Protein AF-A0A959M9X4-F1 (afdb_monomer)

Foldseek 3Di:
DVVVVVVVVVVVVVVVVVVVVVPPDPDPPDPDDDDDDDDDFDDDFFPLRVLVVDQQQQLVNVVCVVVVCNCVRRPRVDDDDDDGDTQQVSLVVCCVVVVNPRPSPDDGD

Sequence (109 aa):
MKKLINKLSVLHLLLIAGMMMVFTSCNKDMEQLAPIPTPAYPTGSGIEATLAANANYSFYDALINRAGMKNTLNDLTKTFTLFATDNNGMKIFVNAASGGLVPLNAPDA

Solvent-accessible surface area (backbone atoms only — not comparable to full-atom values): 6734 Å² total; per-residue (Å²): 110,72,73,57,53,52,52,53,51,52,52,51,53,51,52,53,55,54,53,54,62,73,70,59,76,79,80,76,66,74,86,79,70,79,78,80,78,77,84,87,59,62,77,85,78,28,58,42,60,54,38,66,74,34,80,60,22,28,43,47,40,51,48,36,55,76,69,65,39,49,67,68,44,42,42,45,93,48,87,86,87,82,91,80,57,43,40,72,58,42,36,55,50,48,16,59,75,52,74,55,75,45,55,79,84,57,79,81,97

pLDDT: mean 88.47, std 10.58, range [60.66, 98.12]

Radius of gyration: 37.62 Å; Cα contacts (8 Å, |Δi|>4): 68; chains: 1; bounding box: 56×22×113 Å

Mean predicted aligned error: 12.11 Å

Secondary structure (DSSP, 8-state):
-HHHHHHHHHHHHHHHHHHHHHH---------PPPPPPPPPP-SS-HHHHHHT-GGGHHHHHHHHHTT-HHHHT-TTS--------HHHHHHHHHHHTTTSS-TTPPP-

Structure (mmCIF, N/CA/C/O backbone):
data_AF-A0A959M9X4-F1
#
_entry.id   AF-A0A959M9X4-F1
#
loop_
_atom_site.group_PDB
_atom_site.id
_atom_site.type_symbol
_atom_site.label_atom_id
_atom_site.label_alt_id
_atom_site.label_comp_id
_atom_site.label_asym_id
_atom_site.label_entity_id
_atom_site.label_seq_id
_atom_site.pdbx_PDB_ins_code
_atom_site.Cartn_x
_atom_site.Cartn_y
_atom_site.Cartn_z
_atom_site.occupancy
_atom_site.B_iso_or_equiv
_atom_site.auth_seq_id
_atom_site.auth_comp_id
_atom_site.auth_asym_id
_atom_site.auth_atom_id
_atom_site.pdbx_PDB_model_num
ATOM 1 N N . MET A 1 1 ? -32.808 11.727 92.981 1.00 61.75 1 MET A N 1
ATOM 2 C CA . MET A 1 1 ? -31.631 11.098 92.334 1.00 61.75 1 MET A CA 1
ATOM 3 C C . MET A 1 1 ? -31.984 10.313 91.062 1.00 61.75 1 MET A C 1
ATOM 5 O O . MET A 1 1 ? -31.499 10.704 90.011 1.00 61.75 1 MET A O 1
ATOM 9 N N . LYS A 1 2 ? -32.896 9.322 91.078 1.00 66.38 2 LYS A N 1
ATOM 10 C CA . LYS A 1 2 ? -33.293 8.547 89.869 1.00 66.38 2 LYS A CA 1
ATOM 11 C C . LYS A 1 2 ? -33.730 9.387 88.648 1.00 66.38 2 LYS A C 1
ATOM 13 O O . LYS A 1 2 ? -33.284 9.126 87.541 1.00 66.38 2 LYS A O 1
ATOM 18 N N . LYS A 1 3 ? -34.533 10.447 88.838 1.00 68.06 3 LYS A N 1
ATOM 19 C CA . LYS A 1 3 ? -34.950 11.343 87.733 1.00 68.06 3 LYS A CA 1
ATOM 20 C C . LYS A 1 3 ? -33.786 12.099 87.073 1.00 68.06 3 LYS A C 1
ATOM 22 O O . LYS A 1 3 ? -33.872 12.400 85.890 1.00 68.06 3 LYS A O 1
ATOM 27 N N . LEU A 1 4 ? -32.725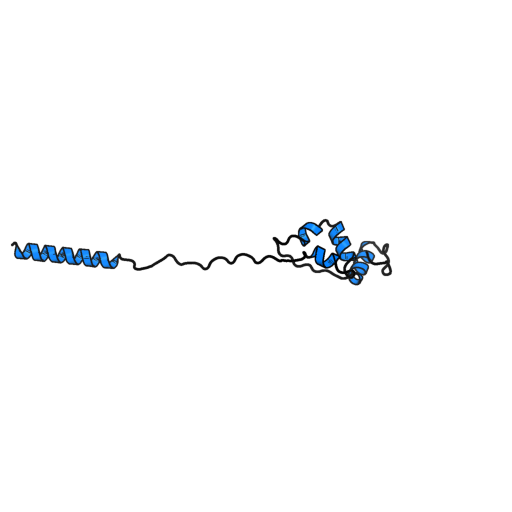 12.413 87.820 1.00 67.75 4 LEU A N 1
ATOM 28 C CA . LEU A 1 4 ? -31.558 13.131 87.295 1.00 67.75 4 LEU A CA 1
ATOM 29 C C . LEU A 1 4 ? -30.660 12.184 86.482 1.00 67.75 4 LEU A C 1
ATOM 31 O O . LEU A 1 4 ? -30.208 12.542 85.402 1.00 67.75 4 LEU A O 1
ATOM 35 N N . ILE A 1 5 ? -30.505 10.945 86.960 1.00 73.38 5 ILE A N 1
ATOM 36 C CA . ILE A 1 5 ? -29.755 9.873 86.288 1.00 73.38 5 ILE A CA 1
ATOM 37 C C . ILE A 1 5 ? -30.426 9.486 84.959 1.00 73.38 5 ILE A C 1
ATOM 39 O O . ILE A 1 5 ? -29.745 9.377 83.945 1.00 73.38 5 ILE A O 1
ATOM 43 N N . ASN A 1 6 ? -31.760 9.381 84.920 1.00 75.50 6 ASN A N 1
ATOM 44 C CA . ASN A 1 6 ? -32.481 9.094 83.673 1.00 75.50 6 ASN A CA 1
ATOM 45 C C . ASN A 1 6 ? -32.365 10.234 82.651 1.00 75.50 6 ASN A C 1
ATOM 47 O O . ASN A 1 6 ? -32.211 9.969 81.465 1.00 75.50 6 ASN A O 1
ATOM 51 N N . LYS A 1 7 ? -32.395 11.501 83.090 1.00 74.50 7 LYS A N 1
ATOM 52 C CA . LYS A 1 7 ? -32.198 12.651 82.190 1.00 74.50 7 LYS A CA 1
ATOM 53 C C . LYS A 1 7 ? -30.782 12.687 81.617 1.00 74.50 7 LYS A C 1
ATOM 55 O O . LYS A 1 7 ? -30.617 12.959 80.433 1.00 74.50 7 LYS A O 1
ATOM 60 N N . LEU A 1 8 ? -29.782 12.370 82.440 1.00 76.31 8 LEU A N 1
ATOM 61 C CA . LEU A 1 8 ? -28.391 12.300 82.005 1.00 76.31 8 LEU A CA 1
ATOM 62 C C . LEU A 1 8 ? -28.166 11.131 81.033 1.00 76.31 8 LEU A C 1
ATOM 64 O O . LEU A 1 8 ? -27.492 11.306 80.025 1.00 76.31 8 LEU A O 1
ATOM 68 N N . SER A 1 9 ? -28.787 9.974 81.277 1.00 79.94 9 SER A N 1
ATOM 69 C CA . SER A 1 9 ? -28.741 8.812 80.378 1.00 79.94 9 SER A CA 1
ATOM 70 C C . SER A 1 9 ? -29.412 9.086 79.025 1.00 79.94 9 SER A C 1
ATOM 72 O O . SER A 1 9 ? -28.837 8.762 77.989 1.00 79.94 9 SER A O 1
ATOM 74 N N . VAL A 1 10 ? -30.569 9.759 79.012 1.00 84.38 10 VAL A N 1
ATOM 75 C CA . VAL A 1 10 ? -31.253 10.167 77.771 1.00 84.38 10 VAL A CA 1
ATOM 76 C C . VAL A 1 10 ? -30.425 11.184 76.981 1.00 84.38 10 VAL A C 1
ATOM 78 O O . VAL A 1 10 ? -30.334 11.077 75.762 1.00 84.38 10 VAL A O 1
ATOM 81 N N . LEU A 1 11 ? -29.768 12.131 77.660 1.00 83.50 11 LEU A N 1
ATOM 82 C CA . LEU A 1 11 ? -28.890 13.108 77.009 1.00 83.50 11 LEU A CA 1
ATOM 83 C C . LEU A 1 11 ? -27.685 12.437 76.326 1.00 83.50 11 LEU A C 1
ATOM 85 O O . LEU A 1 11 ? -27.345 12.796 75.202 1.00 83.50 11 LEU A O 1
ATOM 89 N N . HIS A 1 12 ? -27.074 11.436 76.967 1.00 83.25 12 HIS A N 1
ATOM 90 C CA . HIS A 1 12 ? -25.980 10.664 76.364 1.00 83.25 12 HIS A CA 1
ATOM 91 C C . HIS A 1 12 ? -26.454 9.842 75.164 1.00 83.25 12 HIS A C 1
ATOM 93 O O . HIS A 1 12 ? -25.766 9.793 74.149 1.00 83.25 12 HIS A O 1
ATOM 99 N N . LEU A 1 13 ? -27.643 9.238 75.251 1.00 85.25 13 LEU A N 1
ATOM 100 C CA . LEU A 1 13 ? -28.215 8.473 7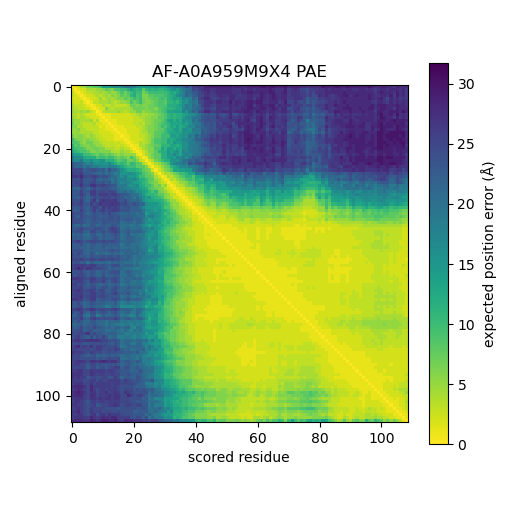4.144 1.00 85.25 13 LEU A CA 1
ATOM 101 C C . LEU A 1 13 ? -28.474 9.363 72.917 1.00 85.25 13 LEU A C 1
ATOM 103 O O . LEU A 1 13 ? -28.186 8.963 71.792 1.00 85.25 13 LEU A O 1
ATOM 107 N N . LEU A 1 14 ? -28.952 10.593 73.141 1.00 85.38 14 LEU A N 1
ATOM 108 C CA . LEU A 1 14 ? -29.161 11.592 72.089 1.00 85.38 14 LEU A CA 1
ATOM 109 C C . LEU A 1 14 ? -27.844 12.079 71.472 1.00 85.38 14 LEU A C 1
ATOM 111 O O . LEU A 1 14 ? -27.770 12.242 70.257 1.00 85.38 14 LEU A O 1
ATOM 115 N N . LEU A 1 15 ? -26.797 12.265 72.281 1.00 86.00 15 LEU A N 1
ATOM 116 C CA . LEU A 1 15 ? -25.461 12.630 71.798 1.00 86.00 15 LEU A CA 1
ATOM 117 C C . LEU A 1 15 ? -24.844 11.531 70.924 1.00 86.00 15 LEU A C 1
ATOM 119 O O . LEU A 1 15 ? -24.320 11.828 69.853 1.00 86.00 15 LEU A O 1
ATOM 123 N N . ILE A 1 16 ? -24.949 10.266 71.338 1.00 85.00 16 ILE A N 1
ATOM 124 C CA . ILE A 1 16 ? -24.427 9.123 70.574 1.00 85.00 16 ILE A CA 1
ATOM 125 C C . ILE A 1 16 ? -25.195 8.954 69.257 1.00 85.00 16 ILE A C 1
ATOM 127 O O . ILE A 1 16 ? -24.578 8.788 68.205 1.00 85.00 16 ILE A O 1
ATOM 131 N N . ALA A 1 17 ? -26.527 9.056 69.293 1.00 82.56 17 ALA A N 1
ATOM 132 C CA . ALA A 1 17 ? -27.359 8.976 68.094 1.00 82.56 17 ALA A CA 1
ATOM 133 C C . ALA A 1 17 ? -27.079 10.132 67.116 1.00 82.56 17 ALA A C 1
ATOM 135 O O . ALA A 1 17 ? -26.978 9.910 65.911 1.00 82.56 17 ALA A O 1
ATOM 136 N N . GLY A 1 18 ? -26.890 11.353 67.631 1.00 82.94 18 GLY A N 1
ATOM 137 C CA . GLY A 1 18 ? -26.482 12.511 66.836 1.00 82.94 18 GLY A CA 1
ATOM 138 C C . GLY A 1 18 ? -25.123 12.309 66.168 1.00 82.94 18 GLY A C 1
ATOM 139 O O . GLY A 1 18 ? -24.972 12.593 64.985 1.00 82.94 18 GLY A O 1
ATOM 140 N N . MET A 1 19 ? -24.153 11.748 66.891 1.00 78.75 19 MET A N 1
ATOM 141 C CA . MET A 1 19 ? -22.806 11.516 66.370 1.00 78.75 19 MET A CA 1
ATOM 142 C C . MET A 1 19 ? -22.773 10.418 65.296 1.00 78.75 19 MET A C 1
ATOM 144 O O . MET A 1 19 ? -22.062 10.561 64.304 1.00 78.75 19 MET A O 1
ATOM 148 N N . MET A 1 20 ? -23.595 9.368 65.427 1.00 72.81 20 MET A N 1
ATOM 149 C CA . MET A 1 20 ? -23.750 8.343 64.385 1.00 72.81 20 MET A CA 1
ATOM 150 C C . MET A 1 20 ? -24.300 8.918 63.072 1.00 72.81 20 MET A C 1
ATOM 152 O O . MET A 1 20 ? -23.841 8.512 62.010 1.00 72.81 20 MET A O 1
ATOM 156 N N . MET A 1 21 ? -25.200 9.906 63.125 1.00 69.50 21 MET A N 1
ATOM 157 C CA . MET A 1 21 ? -25.743 10.563 61.924 1.00 69.50 21 MET A CA 1
ATOM 158 C C . MET A 1 21 ? -24.730 11.460 61.190 1.00 69.50 21 MET A C 1
ATOM 160 O O . MET A 1 21 ? -24.905 11.729 60.005 1.00 69.50 21 MET A O 1
ATOM 164 N N . VAL A 1 22 ? -23.656 11.912 61.850 1.00 69.44 22 VAL A N 1
ATOM 165 C CA . VAL A 1 22 ? -22.609 12.735 61.206 1.00 69.44 22 VAL A CA 1
ATOM 166 C C . VAL A 1 22 ? -21.602 11.871 60.434 1.00 69.44 22 VAL A C 1
ATOM 168 O O . VAL A 1 22 ? -21.026 12.330 59.450 1.00 69.44 22 VAL A O 1
ATOM 171 N N . PHE A 1 23 ? -21.416 10.607 60.830 1.00 63.75 23 PHE A N 1
ATOM 172 C CA . PHE A 1 23 ? -20.513 9.669 60.149 1.00 63.75 23 PHE A CA 1
ATOM 173 C C . PHE A 1 23 ? -21.210 8.769 59.115 1.00 63.75 23 PHE A C 1
ATOM 175 O O . PHE A 1 23 ? -20.534 8.013 58.414 1.00 63.75 23 PHE A O 1
ATOM 182 N N . THR A 1 24 ? -22.536 8.859 58.952 1.00 65.62 24 THR A N 1
ATOM 183 C CA . THR A 1 24 ? -23.234 8.211 57.833 1.00 65.62 24 THR A CA 1
ATOM 184 C C . THR A 1 24 ? -22.983 8.992 56.546 1.00 65.62 24 THR A C 1
ATOM 186 O O . THR A 1 24 ? -23.690 9.935 56.200 1.00 65.62 24 THR A O 1
ATOM 189 N N . SER A 1 25 ? -21.940 8.593 55.828 1.00 60.66 25 SER A N 1
ATOM 190 C CA . SER A 1 25 ? -21.700 8.981 54.442 1.00 60.66 25 SER A CA 1
ATOM 191 C C . SER A 1 25 ? -22.762 8.334 53.544 1.00 60.66 25 SER A C 1
ATOM 193 O O . SER A 1 25 ? -22.619 7.178 53.153 1.00 60.66 25 SER A O 1
ATOM 195 N N . CYS A 1 26 ? -23.823 9.068 53.204 1.00 67.62 26 CYS A N 1
ATOM 196 C CA . CYS A 1 26 ? -24.738 8.675 52.133 1.00 67.62 26 CYS A CA 1
ATOM 197 C C . CYS A 1 26 ? -24.009 8.769 50.781 1.00 67.62 26 CYS A C 1
ATOM 199 O O . CYS A 1 26 ? -23.651 9.862 50.349 1.00 67.62 26 CYS A O 1
ATOM 201 N N . ASN A 1 27 ? -23.824 7.636 50.102 1.00 62.25 27 ASN A N 1
ATOM 202 C CA . ASN A 1 27 ? -23.610 7.567 48.650 1.00 62.25 27 ASN A CA 1
ATOM 203 C C . ASN A 1 27 ? -22.403 8.301 48.046 1.00 62.25 27 ASN A C 1
ATOM 205 O O . ASN A 1 27 ? -22.484 8.773 46.914 1.00 62.25 27 ASN A O 1
ATOM 209 N N . LYS A 1 28 ? -21.241 8.332 48.701 1.00 61.44 28 LYS A N 1
ATOM 210 C CA . LYS A 1 28 ? -20.010 8.512 47.914 1.00 61.44 28 LYS A CA 1
ATOM 211 C C . LYS A 1 28 ? -19.606 7.165 47.328 1.00 61.44 28 LYS A C 1
ATOM 213 O O . LYS A 1 28 ? -18.625 6.574 47.774 1.00 61.44 28 LYS A O 1
ATOM 218 N N . ASP A 1 29 ? -20.399 6.666 46.376 1.00 70.31 29 ASP A N 1
ATOM 219 C CA . ASP A 1 29 ? -19.864 5.674 45.447 1.00 70.31 29 ASP A CA 1
ATOM 220 C C . ASP A 1 29 ? -18.578 6.258 44.864 1.00 70.31 29 ASP A C 1
ATOM 222 O O . ASP A 1 29 ? -18.468 7.469 44.640 1.00 70.31 29 ASP A O 1
ATOM 226 N N . MET A 1 30 ? -17.564 5.411 44.718 1.00 73.94 30 MET A N 1
ATOM 227 C CA . MET A 1 30 ? -16.308 5.838 44.119 1.00 73.94 30 MET A CA 1
ATOM 228 C C . MET A 1 30 ? -16.607 6.457 42.754 1.00 73.94 30 MET A C 1
ATOM 230 O O . MET A 1 30 ? -17.433 5.922 42.016 1.00 73.94 30 MET A O 1
ATOM 234 N N . GLU A 1 31 ? -15.940 7.568 42.435 1.00 78.06 31 GLU A N 1
ATOM 235 C CA . GLU A 1 31 ? -16.053 8.239 41.139 1.00 78.06 31 GLU A CA 1
ATOM 236 C C . GLU A 1 31 ? -15.958 7.192 40.014 1.00 78.06 31 GLU A C 1
ATOM 238 O O . GLU A 1 31 ? -14.904 6.584 39.799 1.00 78.06 31 GLU A O 1
ATOM 243 N N . GLN A 1 32 ? -17.078 6.927 39.336 1.00 80.75 32 GLN A N 1
ATOM 244 C CA . GLN A 1 32 ? -17.104 6.007 38.206 1.00 80.75 32 GLN A CA 1
ATOM 245 C C . GLN A 1 32 ? -16.508 6.732 37.009 1.00 80.75 32 GLN A C 1
ATOM 247 O O . GLN A 1 32 ? -17.178 7.489 36.308 1.00 80.75 32 GLN A O 1
ATOM 252 N N . LEU A 1 33 ? -15.218 6.499 36.789 1.00 84.62 33 LEU A N 1
ATOM 253 C CA . LEU A 1 33 ? -14.555 6.940 35.575 1.00 84.62 33 LEU A CA 1
ATOM 254 C C . LEU A 1 33 ? -15.254 6.313 34.367 1.00 84.62 33 LEU A C 1
ATOM 256 O O . LEU A 1 33 ? -15.633 5.138 34.389 1.00 84.62 33 LEU A O 1
ATOM 260 N N . ALA A 1 34 ? -15.398 7.101 33.304 1.00 87.88 34 ALA A N 1
ATOM 261 C CA . ALA A 1 34 ? -15.901 6.584 32.044 1.00 87.88 34 ALA A CA 1
ATOM 262 C C . ALA A 1 34 ? -15.031 5.393 31.587 1.00 87.88 34 ALA A C 1
ATOM 264 O O . ALA A 1 34 ? -13.801 5.456 31.710 1.00 87.88 34 ALA A O 1
ATOM 265 N N . PRO A 1 35 ? -15.635 4.317 31.050 1.00 86.50 35 PRO A N 1
ATOM 266 C CA . PRO A 1 35 ? -14.876 3.217 30.478 1.00 86.50 35 PRO A CA 1
ATOM 267 C C . PRO A 1 35 ? -13.915 3.727 29.404 1.00 86.50 35 PRO A C 1
ATOM 269 O O . PRO A 1 35 ? -14.290 4.550 28.568 1.00 86.50 35 PRO A O 1
ATOM 272 N N . ILE A 1 36 ? -1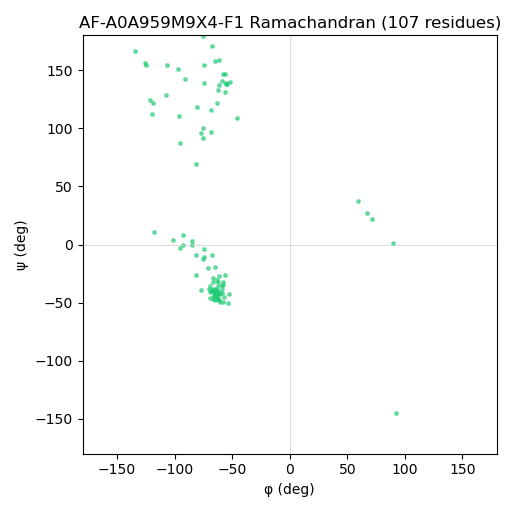2.686 3.209 29.398 1.00 86.69 36 ILE A N 1
ATOM 273 C CA . ILE A 1 36 ? -11.764 3.448 28.287 1.00 86.69 36 ILE A CA 1
ATOM 274 C C . ILE A 1 36 ? -12.407 2.824 27.040 1.00 86.69 36 ILE A C 1
ATOM 276 O O . ILE A 1 36 ? -12.699 1.624 27.059 1.00 86.69 36 ILE A O 1
ATOM 280 N N . PRO A 1 37 ? -12.660 3.598 25.971 1.00 87.81 37 PRO A N 1
ATOM 281 C CA . PRO A 1 37 ? -13.246 3.046 24.762 1.00 87.81 37 PRO A CA 1
ATOM 282 C C . PRO A 1 37 ? -12.307 1.990 24.176 1.00 87.81 37 PRO A C 1
ATOM 284 O O . PRO A 1 37 ? -11.091 2.181 24.109 1.00 87.81 37 PRO A O 1
ATOM 287 N N . THR A 1 38 ? -12.872 0.867 23.738 1.00 85.69 38 THR A N 1
ATOM 288 C CA . THR A 1 38 ? -12.113 -0.139 22.995 1.00 85.69 38 THR A CA 1
ATOM 289 C C . THR A 1 38 ? -11.608 0.477 21.690 1.00 85.69 38 THR A C 1
ATOM 291 O O . THR A 1 38 ? -12.411 1.097 20.985 1.00 85.69 38 THR A O 1
ATOM 294 N N . PRO A 1 39 ? -10.323 0.306 21.332 1.00 83.62 39 PRO A N 1
ATOM 295 C CA . PRO A 1 39 ? -9.810 0.794 20.060 1.00 83.62 39 PRO A CA 1
ATOM 296 C C . PRO A 1 39 ? -10.622 0.227 18.893 1.00 83.62 39 PRO A C 1
ATOM 298 O O . PRO A 1 39 ? -10.868 -0.978 18.826 1.00 83.62 39 PRO A O 1
ATOM 301 N N . ALA A 1 40 ? -11.037 1.100 17.976 1.00 89.81 40 ALA A N 1
ATOM 302 C CA . ALA A 1 40 ? -11.625 0.680 16.715 1.00 89.81 40 ALA A CA 1
ATOM 303 C C . ALA A 1 40 ? -10.496 0.293 15.757 1.00 89.81 40 ALA A C 1
ATOM 305 O O . ALA A 1 40 ? -9.649 1.123 15.420 1.00 89.81 40 ALA A O 1
ATOM 306 N N . TYR A 1 41 ? -10.488 -0.967 15.337 1.00 91.12 41 TYR A N 1
ATOM 307 C CA . TYR A 1 41 ? -9.527 -1.480 14.372 1.00 91.12 41 TYR A CA 1
ATOM 308 C C . TYR A 1 41 ? -10.111 -1.488 12.956 1.00 91.12 41 TYR A C 1
ATOM 310 O O . TYR A 1 41 ? -11.332 -1.621 12.802 1.00 91.12 41 TYR A O 1
ATOM 318 N N . PRO A 1 42 ? -9.269 -1.349 11.917 1.00 92.62 42 PRO A N 1
ATOM 319 C CA . PRO A 1 42 ? -9.711 -1.482 10.537 1.00 92.62 42 PRO A CA 1
ATOM 320 C C . PRO A 1 42 ? -10.380 -2.838 10.279 1.00 92.62 42 PRO A C 1
ATOM 322 O O . PRO A 1 42 ? -9.998 -3.863 10.839 1.00 92.62 42 PRO A O 1
ATOM 325 N N . THR A 1 43 ? -11.373 -2.847 9.392 1.00 93.00 43 THR A N 1
ATOM 326 C CA . THR A 1 43 ? -12.028 -4.069 8.903 1.00 93.00 43 THR A CA 1
ATOM 327 C C . THR A 1 43 ? -11.978 -4.094 7.376 1.00 93.00 43 THR A C 1
ATOM 329 O O . THR A 1 43 ? -11.853 -3.045 6.746 1.00 93.00 43 THR A O 1
ATOM 332 N N . GLY A 1 44 ? -12.068 -5.282 6.771 1.00 94.38 44 GLY A N 1
ATOM 333 C CA . GLY A 1 44 ? -11.983 -5.452 5.316 1.00 94.38 44 GLY A CA 1
ATOM 334 C C . GLY A 1 44 ? -10.563 -5.737 4.822 1.00 94.38 44 GLY A C 1
ATOM 335 O O . GLY A 1 44 ? -9.815 -6.462 5.474 1.00 94.38 44 GLY A O 1
ATOM 336 N N . SER A 1 45 ? -10.216 -5.219 3.643 1.00 96.19 45 SER A N 1
ATOM 337 C CA . SER A 1 45 ? -8.899 -5.427 3.027 1.00 96.19 45 SER A CA 1
ATOM 338 C C . SER A 1 45 ? -7.818 -4.593 3.713 1.00 96.19 45 SER A C 1
ATOM 340 O O . SER A 1 45 ? -8.028 -3.422 4.022 1.00 96.19 45 SER A O 1
ATOM 342 N N . GLY A 1 46 ? -6.639 -5.186 3.907 1.00 96.75 46 GLY A N 1
ATOM 343 C CA . GLY A 1 46 ? -5.453 -4.465 4.363 1.00 96.75 46 GLY A CA 1
ATOM 344 C C . GLY A 1 46 ? -4.931 -3.466 3.326 1.00 96.75 46 GLY A C 1
ATOM 345 O O . GLY A 1 46 ? -5.379 -3.440 2.174 1.00 96.75 46 GLY A O 1
ATOM 346 N N . ILE A 1 47 ? -3.971 -2.631 3.730 1.00 97.44 47 ILE A N 1
ATOM 347 C CA . ILE A 1 47 ? -3.414 -1.589 2.857 1.00 97.44 47 ILE A CA 1
ATOM 348 C C . ILE A 1 47 ? -2.717 -2.220 1.652 1.00 97.44 47 ILE A C 1
ATOM 350 O O . ILE A 1 47 ? -2.964 -1.801 0.525 1.00 97.44 47 ILE A O 1
ATOM 354 N N . GLU A 1 48 ? -1.884 -3.241 1.866 1.00 97.56 48 GLU A N 1
ATOM 355 C CA . GLU A 1 48 ? -1.174 -3.889 0.760 1.00 97.56 48 GLU A CA 1
ATOM 356 C C . GLU A 1 48 ? -2.142 -4.600 -0.185 1.00 97.56 48 GLU A C 1
ATOM 358 O O . GLU A 1 48 ? -2.068 -4.383 -1.390 1.00 97.56 48 GLU A O 1
ATOM 363 N N . ALA A 1 49 ? -3.125 -5.332 0.346 1.00 97.44 49 ALA A N 1
ATOM 364 C CA . ALA A 1 49 ? -4.156 -5.958 -0.481 1.00 97.44 49 ALA A CA 1
ATOM 365 C C . ALA A 1 49 ? -4.939 -4.929 -1.321 1.00 97.44 49 ALA A C 1
ATOM 367 O O . ALA A 1 49 ? -5.322 -5.206 -2.457 1.00 97.44 49 ALA A O 1
ATOM 368 N N . THR A 1 50 ? -5.156 -3.727 -0.780 1.00 96.56 50 THR A N 1
ATOM 369 C CA . THR A 1 50 ? -5.812 -2.622 -1.494 1.00 96.56 50 THR A CA 1
ATOM 370 C C . THR A 1 50 ? -4.936 -2.062 -2.617 1.00 96.56 50 THR A C 1
ATOM 372 O O . THR A 1 50 ? -5.453 -1.786 -3.699 1.00 96.56 50 THR A O 1
ATOM 375 N N . LEU A 1 51 ? -3.623 -1.916 -2.397 1.00 96.81 51 LEU A N 1
ATOM 376 C CA . LEU A 1 51 ? -2.686 -1.495 -3.447 1.00 96.81 51 LEU A CA 1
ATOM 377 C C . LEU A 1 51 ? -2.564 -2.554 -4.548 1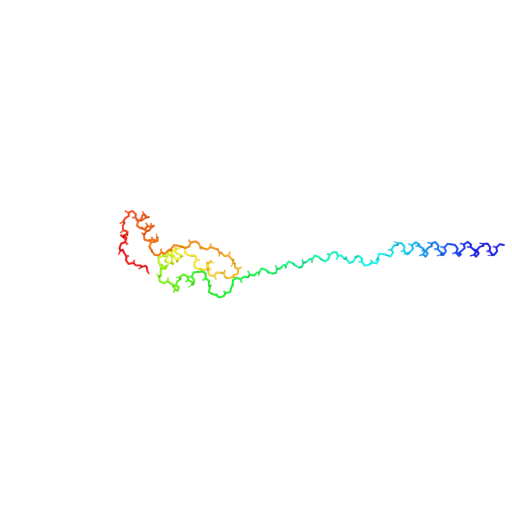.00 96.81 51 LEU A C 1
ATOM 379 O O . LEU A 1 51 ? -2.680 -2.213 -5.721 1.00 96.81 51 LEU A O 1
ATOM 383 N N . ALA A 1 52 ? -2.395 -3.825 -4.178 1.00 96.56 52 ALA A N 1
ATOM 384 C CA . ALA A 1 52 ? -2.237 -4.935 -5.118 1.00 96.56 52 ALA A CA 1
ATOM 385 C C . ALA A 1 52 ? -3.460 -5.125 -6.035 1.00 96.56 52 ALA A C 1
ATOM 387 O O . ALA A 1 52 ? -3.333 -5.591 -7.166 1.00 96.56 52 ALA A O 1
ATOM 388 N N . ALA A 1 53 ? -4.653 -4.733 -5.578 1.00 97.31 53 ALA A N 1
ATOM 389 C CA . ALA A 1 53 ? -5.875 -4.769 -6.379 1.00 97.31 53 ALA A CA 1
ATOM 390 C C . ALA A 1 53 ? -5.957 -3.661 -7.451 1.00 97.31 53 ALA A C 1
ATOM 392 O O . ALA A 1 53 ? -6.850 -3.699 -8.299 1.00 97.31 53 ALA A O 1
ATOM 393 N N . ASN A 1 54 ? -5.063 -2.667 -7.427 1.00 97.06 54 ASN A N 1
ATOM 394 C CA . ASN A 1 54 ? -5.076 -1.533 -8.346 1.00 97.06 54 ASN A CA 1
ATOM 395 C C . ASN A 1 54 ? -3.783 -1.472 -9.171 1.00 97.06 54 ASN A C 1
ATOM 397 O O . ASN A 1 54 ? -2.712 -1.141 -8.665 1.00 97.06 54 ASN A O 1
ATOM 401 N N . ALA A 1 55 ? -3.914 -1.706 -10.480 1.00 96.88 55 ALA A N 1
ATOM 402 C CA . ALA A 1 55 ? -2.791 -1.738 -11.416 1.00 96.88 55 ALA A CA 1
ATOM 403 C C . ALA A 1 55 ? -1.943 -0.451 -11.424 1.00 96.88 55 ALA A C 1
ATOM 405 O O . ALA A 1 55 ? -0.746 -0.525 -11.683 1.00 96.88 55 ALA A O 1
ATOM 406 N N . ASN A 1 56 ? -2.514 0.709 -11.069 1.00 97.31 56 ASN A N 1
ATOM 407 C CA . ASN A 1 56 ? -1.784 1.983 -11.009 1.00 97.31 56 ASN A CA 1
ATOM 408 C C . ASN A 1 56 ? -0.722 2.041 -9.896 1.00 97.31 56 ASN A C 1
ATOM 410 O O . ASN A 1 56 ? 0.038 3.008 -9.847 1.00 97.31 56 ASN A O 1
ATOM 414 N N . TYR A 1 57 ? -0.689 1.052 -8.998 1.00 97.56 57 TYR A N 1
ATOM 415 C CA . TYR A 1 57 ? 0.258 0.962 -7.886 1.00 97.56 57 TYR A CA 1
ATOM 416 C C . TYR A 1 57 ? 1.168 -0.270 -7.963 1.00 97.56 57 TYR A C 1
ATOM 418 O O . TYR A 1 57 ? 1.866 -0.550 -6.987 1.00 97.56 57 TYR A O 1
ATOM 426 N N . SER A 1 58 ? 1.201 -1.003 -9.082 1.00 96.00 58 SER A N 1
ATOM 427 C CA . SER A 1 58 ? 1.953 -2.263 -9.172 1.00 96.00 58 SER A CA 1
ATOM 428 C C . SER A 1 58 ? 3.446 -2.104 -8.857 1.00 96.00 58 SER A C 1
ATOM 430 O O . SER A 1 58 ? 4.027 -2.947 -8.172 1.00 96.00 58 SER A O 1
ATOM 432 N N . PHE A 1 59 ? 4.068 -0.978 -9.229 1.00 95.31 59 PHE A N 1
ATOM 433 C CA . PHE A 1 59 ? 5.453 -0.694 -8.836 1.00 95.31 59 PHE A CA 1
ATOM 434 C C . PHE A 1 59 ? 5.621 -0.497 -7.328 1.00 95.31 59 PHE A C 1
ATOM 436 O O . PHE A 1 59 ? 6.615 -0.939 -6.746 1.00 95.31 59 PHE A O 1
ATOM 443 N N . TYR A 1 60 ? 4.677 0.198 -6.693 1.00 96.56 60 TYR A N 1
ATOM 444 C CA . TYR A 1 60 ? 4.726 0.436 -5.254 1.00 96.56 60 TYR A CA 1
ATOM 445 C C . TYR A 1 60 ? 4.472 -0.870 -4.487 1.00 96.56 60 TYR A C 1
ATOM 447 O O . TYR A 1 60 ? 5.149 -1.144 -3.496 1.00 96.56 60 TYR A O 1
ATOM 455 N N . ASP A 1 61 ? 3.566 -1.720 -4.978 1.00 97.12 61 ASP A N 1
ATOM 456 C CA . ASP A 1 61 ? 3.336 -3.058 -4.427 1.00 97.12 61 ASP A CA 1
ATOM 457 C C . ASP A 1 61 ? 4.581 -3.955 -4.550 1.00 97.12 61 ASP A C 1
ATOM 459 O O . 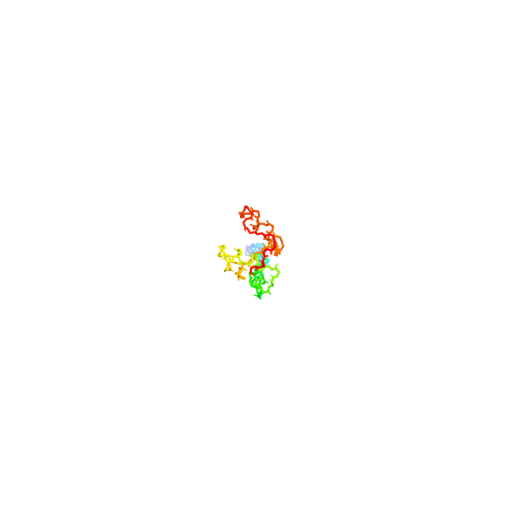ASP A 1 61 ? 5.009 -4.584 -3.578 1.00 97.12 61 ASP A O 1
ATOM 463 N N . ALA A 1 62 ? 5.263 -3.928 -5.699 1.00 94.94 62 ALA A N 1
ATOM 464 C CA . ALA A 1 62 ? 6.529 -4.635 -5.879 1.00 94.94 62 ALA A CA 1
ATOM 465 C C . ALA A 1 62 ? 7.603 -4.178 -4.872 1.00 94.94 62 ALA A C 1
ATOM 467 O O . ALA A 1 62 ? 8.350 -5.009 -4.343 1.00 94.94 62 ALA A O 1
ATOM 468 N N . LEU A 1 63 ? 7.661 -2.878 -4.548 1.00 94.75 63 LEU A N 1
ATOM 469 C CA . LEU A 1 63 ? 8.539 -2.351 -3.499 1.00 94.75 63 LEU A CA 1
ATOM 470 C C . LEU A 1 63 ? 8.149 -2.882 -2.111 1.00 94.75 63 LEU A C 1
ATOM 472 O O . LEU A 1 63 ? 9.025 -3.335 -1.371 1.00 94.75 63 LEU A O 1
ATOM 476 N N . ILE A 1 64 ? 6.858 -2.866 -1.764 1.00 97.06 64 ILE A N 1
ATOM 477 C CA . ILE A 1 64 ? 6.347 -3.418 -0.498 1.00 97.06 64 ILE A CA 1
ATOM 478 C C . ILE A 1 64 ? 6.734 -4.894 -0.363 1.00 97.06 64 ILE A C 1
ATOM 480 O O . ILE A 1 64 ? 7.227 -5.315 0.690 1.00 97.06 64 ILE A O 1
ATOM 484 N N . ASN A 1 65 ? 6.556 -5.670 -1.435 1.00 96.44 65 ASN A N 1
ATOM 485 C CA . ASN A 1 65 ? 6.926 -7.078 -1.483 1.00 96.44 65 ASN A CA 1
ATOM 486 C C . ASN A 1 65 ? 8.440 -7.264 -1.299 1.00 96.44 65 ASN A C 1
ATOM 488 O O . ASN A 1 65 ? 8.878 -8.044 -0.454 1.00 96.44 65 ASN A O 1
ATOM 492 N N . ARG A 1 66 ? 9.256 -6.480 -2.015 1.00 95.25 66 ARG A N 1
ATOM 493 C CA . ARG A 1 66 ? 10.723 -6.515 -1.904 1.00 95.25 66 ARG A CA 1
ATOM 494 C C . ARG A 1 66 ? 11.229 -6.141 -0.509 1.00 95.25 66 ARG A C 1
ATOM 496 O O . ARG A 1 66 ? 12.272 -6.657 -0.096 1.00 95.25 66 ARG A O 1
ATOM 503 N N . ALA A 1 67 ? 10.516 -5.253 0.182 1.00 96.44 67 ALA A N 1
ATOM 504 C CA . ALA A 1 67 ? 10.794 -4.826 1.549 1.00 96.44 67 ALA A CA 1
ATOM 505 C C . ALA A 1 67 ? 10.271 -5.807 2.616 1.00 96.44 67 ALA A C 1
ATOM 507 O O . ALA A 1 67 ? 10.5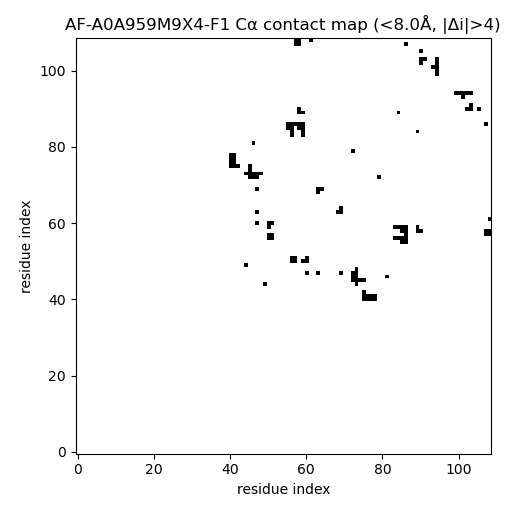81 -5.637 3.792 1.00 96.44 67 ALA A O 1
ATOM 508 N N . GLY A 1 68 ? 9.486 -6.823 2.235 1.00 97.88 68 GLY A N 1
ATOM 509 C CA . GLY A 1 68 ? 8.903 -7.789 3.171 1.00 97.88 68 GLY A CA 1
ATOM 510 C C . GLY A 1 68 ? 7.782 -7.213 4.044 1.00 97.88 68 GLY A C 1
ATOM 511 O O . GLY A 1 68 ? 7.493 -7.755 5.107 1.00 97.88 68 GLY A O 1
ATOM 512 N N . MET A 1 69 ? 7.139 -6.123 3.614 1.00 98.12 69 MET A N 1
ATOM 513 C CA . MET A 1 69 ? 6.176 -5.369 4.430 1.00 98.12 69 MET A CA 1
ATOM 514 C C . MET A 1 69 ? 4.714 -5.807 4.252 1.00 98.12 69 MET A C 1
ATOM 516 O O . MET A 1 69 ? 3.841 -5.265 4.929 1.00 98.12 69 MET A O 1
ATOM 520 N N . LYS A 1 70 ? 4.431 -6.799 3.392 1.00 97.38 70 LYS A N 1
ATOM 521 C CA . LYS A 1 70 ? 3.059 -7.259 3.088 1.00 97.38 70 LYS A CA 1
ATOM 522 C C . LYS A 1 70 ? 2.270 -7.626 4.348 1.00 97.38 70 LYS A C 1
ATOM 524 O O . LYS A 1 70 ? 1.167 -7.132 4.548 1.00 97.38 70 LYS A O 1
ATOM 529 N N . ASN A 1 71 ? 2.855 -8.446 5.226 1.00 97.56 71 ASN A N 1
ATOM 530 C CA . ASN A 1 71 ? 2.185 -8.883 6.456 1.00 97.56 71 ASN A CA 1
ATOM 531 C C . ASN A 1 71 ? 1.893 -7.705 7.391 1.00 97.56 71 ASN A C 1
ATOM 533 O O . ASN A 1 71 ? 0.794 -7.611 7.921 1.00 97.56 71 ASN A O 1
ATOM 537 N N . TH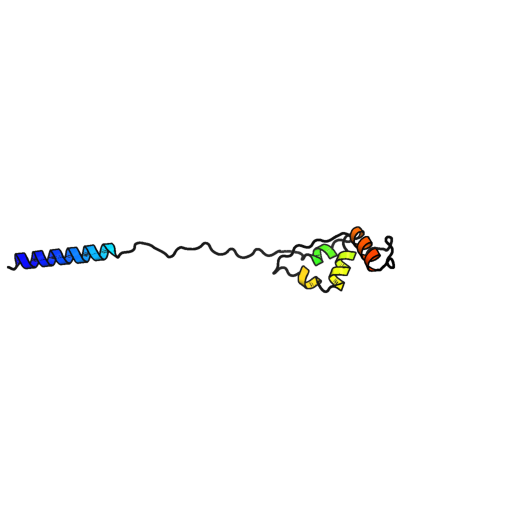R A 1 72 ? 2.848 -6.785 7.547 1.00 97.56 72 THR A N 1
ATOM 538 C CA . THR A 1 72 ? 2.684 -5.589 8.381 1.00 97.56 72 THR A CA 1
ATOM 539 C C . THR A 1 72 ? 1.561 -4.696 7.863 1.00 97.56 72 THR A C 1
ATOM 541 O O . THR A 1 72 ? 0.707 -4.271 8.630 1.00 97.56 72 THR A O 1
ATOM 544 N N . LEU A 1 73 ? 1.526 -4.426 6.557 1.00 97.56 73 LEU A N 1
ATOM 545 C CA . LEU A 1 73 ? 0.524 -3.542 5.953 1.00 97.56 73 LEU A CA 1
ATOM 546 C C . LEU A 1 73 ? -0.864 -4.189 5.820 1.00 97.56 73 LEU A C 1
ATOM 548 O O . LEU A 1 73 ? -1.843 -3.482 5.579 1.00 97.56 73 LEU A O 1
ATOM 552 N N . ASN A 1 74 ? -0.960 -5.505 6.010 1.00 97.56 74 ASN A N 1
ATOM 553 C CA . ASN A 1 74 ? -2.223 -6.233 6.111 1.00 97.56 74 ASN A CA 1
ATOM 554 C C . ASN A 1 74 ? -2.624 -6.575 7.555 1.00 97.56 74 ASN A C 1
ATOM 556 O O . ASN A 1 74 ? -3.638 -7.244 7.7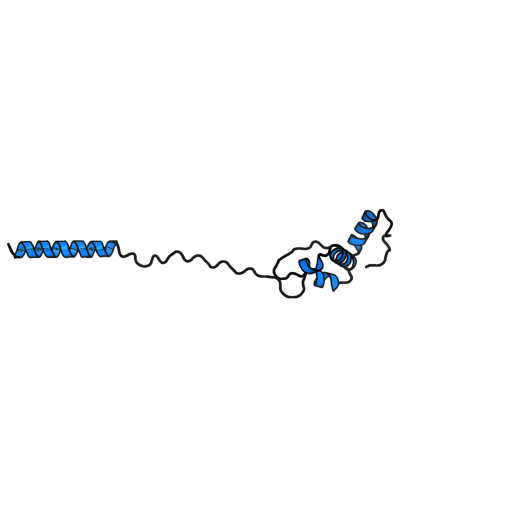53 1.00 97.56 74 ASN A O 1
ATOM 560 N N . ASP A 1 75 ? -1.874 -6.127 8.567 1.00 97.31 75 ASP A N 1
ATOM 561 C CA . ASP A 1 75 ? -2.228 -6.357 9.967 1.00 97.31 75 ASP A CA 1
ATOM 562 C C . ASP A 1 75 ? -3.383 -5.439 10.394 1.00 97.31 75 ASP A C 1
ATOM 564 O O . ASP A 1 75 ? -3.198 -4.269 10.731 1.00 97.31 75 ASP A O 1
ATOM 568 N N . LEU A 1 76 ? -4.591 -6.004 10.410 1.00 96.06 76 LEU A N 1
ATOM 569 C CA . LEU A 1 76 ? -5.815 -5.321 10.833 1.00 96.06 76 LEU A CA 1
ATOM 570 C C . LEU A 1 76 ? -5.918 -5.146 12.356 1.00 96.06 76 LEU A C 1
ATOM 572 O O . LEU A 1 76 ? -6.856 -4.519 12.828 1.00 96.06 76 LEU A O 1
ATOM 576 N N . THR A 1 77 ? -4.977 -5.668 13.148 1.00 95.00 77 THR A N 1
ATOM 577 C CA . THR A 1 77 ? -4.909 -5.415 14.601 1.00 95.00 77 THR A CA 1
ATOM 578 C C . THR A 1 77 ? -4.170 -4.119 14.939 1.00 95.00 77 THR A C 1
ATOM 580 O O . THR A 1 77 ? -3.951 -3.801 16.113 1.00 95.00 77 THR A O 1
ATOM 583 N N . LYS A 1 78 ? -3.749 -3.376 13.910 1.00 93.12 78 LYS A N 1
ATOM 584 C CA . LYS A 1 78 ? -3.023 -2.108 13.983 1.00 93.12 78 LYS A CA 1
ATOM 585 C C . LYS A 1 78 ? -3.642 -1.107 13.010 1.00 93.12 78 LYS A C 1
ATOM 587 O O . LYS A 1 78 ? -4.418 -1.462 12.128 1.00 93.12 78 LYS A O 1
ATOM 592 N N . THR A 1 79 ? -3.263 0.156 13.169 1.00 93.69 79 THR A N 1
ATOM 593 C CA . THR A 1 79 ? -3.661 1.236 12.263 1.00 93.69 79 THR A CA 1
ATOM 594 C C . THR A 1 79 ? -2.409 1.875 11.690 1.00 93.69 79 THR A C 1
ATOM 596 O O . THR A 1 79 ? -1.552 2.343 12.440 1.00 93.69 79 THR A O 1
ATOM 599 N N . PHE A 1 80 ? -2.319 1.912 10.364 1.00 94.75 80 PHE A N 1
ATOM 600 C CA . PHE A 1 80 ? -1.229 2.549 9.634 1.00 94.75 80 PHE A CA 1
ATOM 601 C C . PHE A 1 80 ? -1.782 3.576 8.647 1.00 94.75 80 PHE A C 1
ATOM 603 O O . PHE A 1 80 ? -2.900 3.440 8.155 1.00 94.75 80 PHE A O 1
ATOM 610 N N . THR A 1 81 ? -0.957 4.565 8.316 1.00 94.88 81 THR A N 1
ATOM 611 C CA . THR A 1 81 ? -1.198 5.496 7.211 1.00 94.88 81 THR A CA 1
ATOM 612 C C . THR A 1 81 ? -0.053 5.342 6.223 1.00 94.88 81 THR A C 1
ATOM 614 O O . THR A 1 81 ? 1.106 5.511 6.601 1.00 94.88 81 THR A O 1
ATOM 617 N N . LEU A 1 82 ? -0.366 5.010 4.971 1.00 95.62 82 LEU A N 1
ATOM 618 C CA . LEU A 1 82 ? 0.623 4.841 3.909 1.00 95.62 82 LEU A CA 1
ATOM 619 C C . LEU A 1 82 ? 0.550 6.007 2.921 1.00 95.62 82 LEU A C 1
ATOM 621 O O . LEU A 1 82 ? -0.509 6.296 2.370 1.00 95.62 82 LEU A O 1
ATOM 625 N N . PHE A 1 83 ? 1.697 6.628 2.653 1.00 96.12 83 PHE A N 1
ATOM 626 C CA . PHE A 1 83 ? 1.852 7.616 1.587 1.00 96.12 83 PHE A CA 1
ATOM 627 C C . PHE A 1 83 ? 2.388 6.918 0.336 1.00 96.12 83 PHE A C 1
ATOM 629 O O . PHE A 1 83 ? 3.600 6.815 0.132 1.00 96.12 83 PHE A O 1
ATOM 636 N N . ALA A 1 84 ? 1.471 6.390 -0.471 1.00 95.69 84 ALA A N 1
ATOM 637 C CA . ALA A 1 84 ? 1.804 5.708 -1.714 1.00 95.69 84 ALA A CA 1
ATOM 638 C C . ALA A 1 84 ? 1.824 6.683 -2.899 1.00 95.69 84 ALA A C 1
ATOM 640 O O . ALA A 1 84 ? 0.985 7.578 -2.994 1.00 95.69 84 ALA A O 1
ATOM 641 N N . THR A 1 85 ? 2.770 6.484 -3.817 1.00 96.38 85 THR A N 1
ATOM 642 C CA . THR A 1 85 ? 2.778 7.143 -5.130 1.00 96.38 85 THR A CA 1
ATOM 643 C C . THR A 1 85 ? 2.396 6.134 -6.209 1.00 96.38 85 THR A C 1
ATOM 645 O O . THR A 1 85 ? 2.546 4.930 -6.002 1.00 96.38 85 THR A O 1
ATOM 648 N N . ASP A 1 86 ? 1.859 6.617 -7.325 1.00 96.50 86 ASP A N 1
ATOM 649 C CA . ASP A 1 86 ? 1.456 5.776 -8.451 1.00 96.50 86 ASP A CA 1
ATOM 650 C C . ASP A 1 86 ? 2.673 5.286 -9.259 1.00 96.50 86 ASP A C 1
ATOM 652 O O . ASP A 1 86 ? 3.831 5.617 -8.977 1.00 96.50 86 ASP A O 1
ATOM 656 N N . ASN A 1 87 ? 2.414 4.498 -10.300 1.00 96.69 87 ASN A N 1
ATOM 657 C CA . ASN A 1 87 ? 3.454 3.978 -11.184 1.00 96.69 87 ASN A CA 1
ATOM 658 C C . ASN A 1 87 ? 4.292 5.089 -11.838 1.00 96.69 87 ASN A C 1
ATOM 660 O O . ASN A 1 87 ? 5.490 4.897 -12.036 1.00 96.69 87 ASN A O 1
ATOM 664 N N . ASN A 1 88 ? 3.722 6.263 -12.131 1.00 95.94 88 ASN A N 1
ATOM 665 C CA . ASN A 1 88 ? 4.475 7.373 -12.723 1.00 95.94 88 ASN A CA 1
ATOM 666 C C . ASN A 1 88 ? 5.484 7.959 -11.730 1.00 95.94 88 ASN A C 1
ATOM 668 O O . ASN A 1 88 ? 6.653 8.150 -12.079 1.00 95.94 88 ASN A O 1
ATOM 672 N N . GLY A 1 89 ? 5.064 8.195 -10.485 1.00 95.69 89 GLY A N 1
ATOM 673 C CA . GLY A 1 89 ? 5.969 8.628 -9.422 1.00 95.69 89 GLY A CA 1
ATOM 674 C C . GLY A 1 89 ? 7.054 7.589 -9.136 1.00 95.69 89 GLY A C 1
ATOM 675 O O . GLY A 1 89 ? 8.236 7.929 -9.030 1.00 95.69 89 GLY A O 1
ATOM 676 N N . MET A 1 90 ? 6.680 6.307 -9.105 1.00 95.94 90 MET A N 1
ATOM 677 C CA . MET A 1 90 ? 7.632 5.214 -8.904 1.00 95.94 90 MET A CA 1
ATOM 678 C C . MET A 1 90 ? 8.647 5.090 -10.041 1.00 95.94 90 MET A C 1
ATOM 680 O O . MET A 1 90 ? 9.821 4.858 -9.764 1.00 95.94 90 MET A O 1
ATOM 684 N N . LYS A 1 91 ? 8.256 5.293 -11.304 1.00 96.00 91 LYS A N 1
ATOM 685 C CA . LYS A 1 91 ? 9.191 5.274 -12.444 1.00 96.00 91 LYS A CA 1
ATOM 686 C C . LYS A 1 91 ? 10.290 6.318 -12.303 1.00 96.00 91 LYS A C 1
ATOM 688 O O . LYS A 1 91 ? 11.451 6.004 -12.553 1.00 96.00 91 LYS A O 1
ATOM 693 N N . ILE A 1 92 ? 9.948 7.529 -11.859 1.00 96.06 92 ILE A N 1
ATOM 694 C CA . ILE A 1 92 ? 10.933 8.590 -11.597 1.00 96.06 92 ILE A CA 1
ATOM 695 C C . ILE A 1 92 ? 11.902 8.145 -10.497 1.00 96.06 92 ILE A C 1
ATOM 697 O O . ILE A 1 92 ? 13.118 8.240 -10.671 1.00 96.06 92 ILE A O 1
ATOM 701 N N . PHE A 1 93 ? 11.376 7.610 -9.391 1.00 93.75 93 PHE A N 1
ATOM 702 C CA . PHE A 1 93 ? 12.198 7.111 -8.289 1.00 93.75 93 PHE A CA 1
ATOM 703 C C . PHE A 1 93 ? 13.130 5.975 -8.728 1.00 93.75 93 PHE A C 1
ATOM 705 O O . PHE A 1 93 ? 14.328 6.039 -8.468 1.00 93.75 93 PHE A O 1
ATOM 712 N N . VAL A 1 94 ? 12.614 4.954 -9.414 1.00 93.06 94 VAL A N 1
ATOM 713 C CA . VAL A 1 94 ? 13.392 3.780 -9.837 1.00 93.06 94 VAL A CA 1
ATOM 714 C C . VAL A 1 94 ? 14.430 4.159 -10.892 1.00 93.06 94 VAL A C 1
ATOM 716 O O . VAL A 1 94 ? 15.570 3.698 -10.817 1.00 93.06 94 VAL A O 1
ATOM 719 N N . ASN A 1 95 ? 14.088 5.032 -11.843 1.00 95.69 95 ASN A N 1
ATOM 720 C CA . ASN A 1 95 ? 15.052 5.561 -12.804 1.00 95.69 95 ASN A CA 1
ATOM 721 C C . ASN A 1 95 ? 16.214 6.262 -12.085 1.00 95.69 95 ASN A C 1
ATOM 723 O O . ASN A 1 95 ? 17.370 5.921 -12.329 1.00 95.69 95 ASN A O 1
ATOM 727 N N . ALA A 1 96 ? 15.919 7.154 -11.135 1.00 95.62 96 ALA A N 1
ATOM 728 C CA . ALA A 1 96 ? 16.944 7.848 -10.361 1.00 95.62 96 ALA A CA 1
ATOM 729 C C . ALA A 1 96 ? 17.768 6.890 -9.477 1.00 95.62 96 ALA A C 1
ATOM 731 O O . ALA A 1 96 ? 18.997 6.923 -9.507 1.00 95.62 96 ALA A O 1
ATOM 732 N N . ALA A 1 97 ? 17.108 5.999 -8.732 1.00 93.19 97 ALA A N 1
ATOM 733 C CA . ALA A 1 97 ? 17.748 5.059 -7.808 1.00 93.19 97 ALA A CA 1
ATOM 734 C C . ALA A 1 97 ? 18.615 4.011 -8.522 1.00 93.19 97 ALA A C 1
ATOM 736 O O . ALA A 1 97 ? 19.600 3.536 -7.962 1.00 93.19 97 ALA A O 1
ATOM 737 N N . SER A 1 98 ? 18.267 3.662 -9.761 1.00 93.12 98 SER A N 1
ATOM 738 C CA . SER A 1 98 ? 19.050 2.750 -10.599 1.00 93.12 98 SER A CA 1
ATOM 739 C C . SER A 1 98 ? 20.182 3.440 -11.369 1.00 93.12 98 SER A C 1
ATOM 741 O O . SER A 1 98 ? 20.884 2.772 -12.123 1.00 93.12 98 SER A O 1
ATOM 743 N N . GLY A 1 99 ? 20.364 4.758 -11.227 1.00 95.69 99 GLY A N 1
ATOM 744 C CA . GLY A 1 99 ? 21.342 5.515 -12.016 1.00 95.69 99 GLY A CA 1
ATOM 745 C C . GLY A 1 99 ? 20.996 5.586 -13.509 1.00 95.69 99 GLY A C 1
ATOM 746 O O . GLY A 1 99 ? 21.889 5.692 -14.344 1.00 95.69 99 GLY A O 1
ATOM 747 N N . GLY A 1 100 ? 19.709 5.489 -13.854 1.00 94.19 100 GLY A N 1
ATOM 748 C CA . GLY A 1 100 ? 19.206 5.531 -15.227 1.00 94.19 100 GLY A CA 1
ATOM 749 C C . GLY A 1 100 ? 19.115 4.174 -15.931 1.00 94.19 100 GLY A C 1
ATOM 750 O O . GLY A 1 100 ? 18.706 4.136 -17.088 1.00 94.19 100 GLY A O 1
ATOM 751 N N . LEU A 1 101 ? 19.459 3.065 -15.262 1.00 93.62 101 LEU A N 1
ATOM 752 C CA . LEU A 1 101 ? 19.404 1.721 -15.857 1.00 93.62 101 LEU A CA 1
ATOM 753 C C . LEU A 1 101 ? 17.974 1.266 -16.175 1.00 93.62 101 LEU A C 1
ATOM 755 O O . LEU A 1 101 ? 17.765 0.536 -17.142 1.00 93.62 101 LEU A O 1
ATOM 759 N N . VAL A 1 102 ? 16.992 1.696 -15.379 1.00 92.12 102 VAL A N 1
ATOM 760 C CA . VAL A 1 102 ? 15.570 1.475 -15.668 1.00 92.12 102 VAL A CA 1
ATOM 761 C C . VAL A 1 102 ? 15.015 2.724 -16.357 1.00 92.12 102 VAL A C 1
ATOM 763 O O . VAL A 1 102 ? 14.912 3.767 -15.707 1.00 92.12 102 VAL A O 1
ATOM 766 N N . PRO A 1 103 ? 14.670 2.677 -17.654 1.00 93.19 103 PRO A N 1
ATOM 767 C CA . PRO A 1 103 ? 14.212 3.855 -18.380 1.00 93.19 103 PRO A CA 1
ATOM 768 C C . PRO A 1 103 ? 12.772 4.236 -18.000 1.00 93.19 103 PRO A C 1
ATOM 770 O O . PRO A 1 103 ? 11.970 3.390 -17.612 1.00 93.19 103 PRO A O 1
ATOM 773 N N . LEU A 1 104 ? 12.412 5.515 -18.154 1.00 93.44 104 LEU A N 1
ATOM 774 C CA . LEU A 1 104 ? 11.082 6.031 -17.778 1.00 93.44 104 LEU A CA 1
ATOM 775 C C . LEU A 1 104 ? 9.926 5.451 -18.613 1.00 93.44 104 LEU A C 1
ATOM 777 O O . LEU A 1 104 ? 8.776 5.514 -18.194 1.00 93.44 104 LEU A O 1
ATOM 781 N N . ASN A 1 105 ? 10.218 4.887 -19.786 1.00 93.38 105 ASN A N 1
ATOM 782 C CA . ASN A 1 105 ? 9.243 4.206 -20.638 1.00 93.38 105 ASN A CA 1
ATOM 783 C C . ASN A 1 105 ? 9.161 2.691 -20.376 1.00 93.38 105 ASN A C 1
ATOM 785 O O . ASN A 1 105 ? 8.516 1.985 -21.150 1.00 93.38 105 ASN A O 1
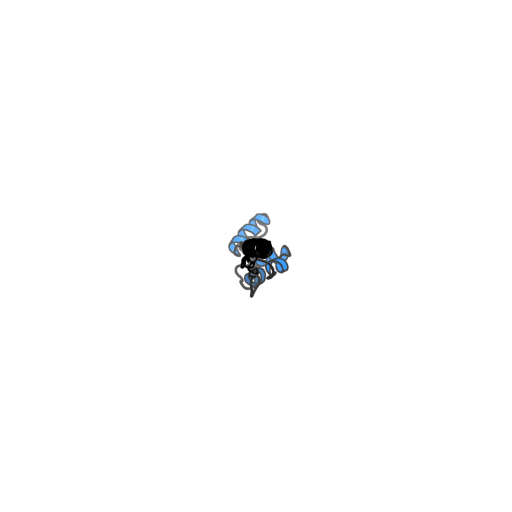ATOM 789 N N . ALA A 1 106 ? 9.818 2.185 -19.326 1.00 90.69 106 ALA A N 1
ATOM 790 C CA . ALA A 1 106 ? 9.669 0.796 -18.914 1.00 90.69 106 ALA A CA 1
ATOM 791 C C . ALA A 1 106 ? 8.191 0.475 -18.595 1.00 90.69 106 ALA A C 1
ATOM 793 O O . ALA A 1 106 ? 7.455 1.358 -18.124 1.00 90.69 106 ALA A O 1
ATOM 794 N N . PRO A 1 107 ? 7.747 -0.769 -18.861 1.00 91.69 107 PRO A N 1
ATOM 795 C CA . PRO A 1 107 ? 6.420 -1.219 -18.460 1.00 91.69 107 PRO A CA 1
ATOM 796 C C . PRO A 1 107 ? 6.264 -1.167 -16.938 1.00 91.69 107 PRO A C 1
ATOM 798 O O . PRO A 1 107 ? 7.252 -1.154 -16.202 1.00 91.69 107 PRO A O 1
ATOM 801 N N . ASP A 1 108 ? 5.013 -1.125 -16.488 1.00 91.38 108 ASP A N 1
ATOM 802 C CA . ASP A 1 108 ? 4.681 -1.247 -15.070 1.00 91.38 108 ASP A CA 1
ATOM 803 C C . ASP A 1 108 ? 5.051 -2.644 -14.541 1.00 91.38 108 ASP A C 1
ATOM 805 O O . ASP A 1 108 ? 5.231 -3.576 -15.331 1.00 91.38 108 ASP A O 1
ATOM 809 N N . ALA A 1 109 ? 5.227 -2.760 -13.220 1.00 82.81 109 ALA A N 1
ATOM 810 C CA . ALA A 1 109 ? 5.601 -4.017 -12.565 1.00 82.81 109 ALA A CA 1
ATOM 811 C C . ALA A 1 109 ? 4.487 -5.069 -12.622 1.00 82.81 109 ALA A C 1
ATOM 813 O O . ALA A 1 109 ? 3.300 -4.659 -12.591 1.00 82.81 109 ALA A O 1
#